Protein AF-A0A3P7IH17-F1 (afdb_monomer_lite)

Sequence (119 aa):
IHPSRPFASFEHGKTVAKALRGLRIDAKDGTLTGNIEFDRFGHRKNYDVAVIDLVSNTKATFNSKEVLAWRQGAGFFNDRTVAQHTRKTVENRNKNVVRVVTVWLQYVKTFVENLAEVQ

Secondary structure (DSSP, 8-state):
--TTS--PPPTTHHHHHHHHHT-EE-GGGT-SSS-EEE-TTS-EE--EEEEEEEEEETTEEEEEEEEEEEETTTEEEE----EE-----------------------SSHHHHTTSS--

pLDDT: mean 73.95, st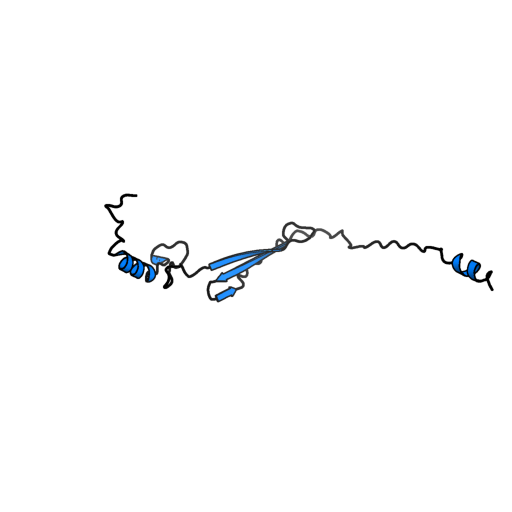d 15.46, range [42.19, 93.81]

Structure (mmCIF, N/CA/C/O backbone):
data_AF-A0A3P7IH17-F1
#
_entry.id   AF-A0A3P7IH17-F1
#
loop_
_atom_site.group_PDB
_atom_site.id
_atom_site.type_symbol
_atom_site.label_atom_id
_atom_site.label_alt_id
_atom_site.label_comp_id
_atom_site.label_asym_id
_atom_site.label_entity_id
_atom_site.label_seq_id
_atom_site.pdbx_PDB_ins_code
_atom_site.Cartn_x
_atom_site.Cartn_y
_atom_site.Cartn_z
_atom_site.occupancy
_atom_site.B_iso_or_equiv
_atom_site.auth_seq_id
_atom_site.auth_comp_id
_atom_site.auth_asym_id
_atom_site.auth_atom_id
_atom_site.pdbx_PDB_model_num
ATOM 1 N N . ILE A 1 1 ? -9.485 19.314 -33.495 1.00 55.34 1 ILE A N 1
ATOM 2 C CA . ILE A 1 1 ? -8.742 18.091 -33.894 1.00 55.34 1 ILE A CA 1
ATOM 3 C C . ILE A 1 1 ? -8.160 18.376 -35.274 1.00 55.34 1 ILE A C 1
ATOM 5 O O . ILE A 1 1 ? -8.946 18.685 -36.155 1.00 55.34 1 ILE A O 1
ATOM 9 N N . HIS A 1 2 ? -6.831 18.405 -35.439 1.00 60.81 2 HIS A N 1
ATOM 10 C CA . HIS A 1 2 ? -6.175 18.746 -36.714 1.00 60.81 2 HIS A CA 1
ATOM 11 C C . HIS A 1 2 ? -5.891 17.455 -37.508 1.00 60.81 2 HIS A C 1
ATOM 13 O O . HIS A 1 2 ? -4.987 16.715 -37.120 1.00 60.81 2 HIS A O 1
ATOM 19 N N . PRO A 1 3 ? -6.621 17.150 -38.598 1.00 72.88 3 PRO A N 1
ATOM 20 C CA . PRO A 1 3 ? -6.459 15.888 -39.333 1.00 72.88 3 PRO A CA 1
ATOM 21 C C . PRO A 1 3 ? -5.102 15.774 -40.041 1.00 72.88 3 PRO A C 1
ATOM 23 O O . PRO A 1 3 ? -4.617 14.678 -40.292 1.00 72.88 3 PRO A O 1
ATOM 26 N N . SER A 1 4 ? -4.477 16.916 -40.340 1.00 80.38 4 SER A N 1
ATOM 27 C CA . SER A 1 4 ? -3.199 17.032 -41.050 1.00 80.38 4 SER A CA 1
ATOM 28 C C . SER A 1 4 ? -1.960 16.846 -40.170 1.00 80.38 4 SER A C 1
ATOM 30 O O . SER A 1 4 ? -0.842 16.860 -40.680 1.00 80.38 4 SER A O 1
ATOM 32 N N . ARG A 1 5 ? -2.128 16.681 -38.852 1.00 68.06 5 ARG A N 1
ATOM 33 C CA . ARG A 1 5 ? -1.022 16.467 -37.913 1.00 68.06 5 ARG A CA 1
ATOM 34 C C . ARG A 1 5 ? -1.382 15.333 -36.950 1.00 68.06 5 ARG A C 1
ATOM 36 O O . ARG A 1 5 ? -1.806 15.613 -35.828 1.00 68.06 5 ARG A O 1
ATOM 43 N N . PRO A 1 6 ? -1.272 14.063 -37.383 1.00 76.38 6 PRO A N 1
ATOM 44 C CA . PRO A 1 6 ? -1.555 12.933 -36.510 1.00 76.38 6 PRO A CA 1
ATOM 45 C C . PRO A 1 6 ? -0.645 13.001 -35.281 1.00 76.38 6 PRO A C 1
ATOM 47 O O . PRO A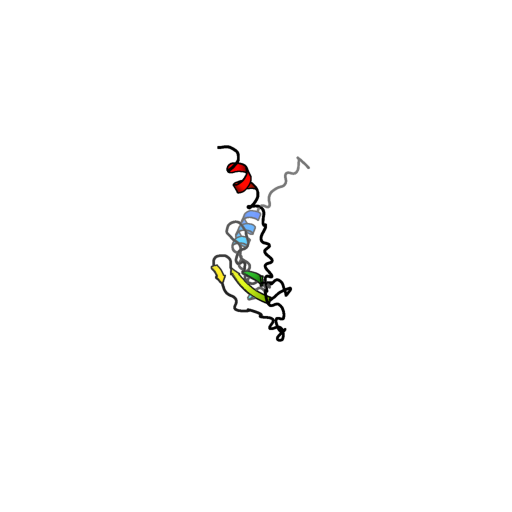 1 6 ? 0.555 13.256 -35.397 1.00 76.38 6 PRO A O 1
ATOM 50 N N . PHE A 1 7 ? -1.218 12.804 -34.092 1.00 80.56 7 PHE A N 1
ATOM 51 C CA . PHE A 1 7 ? -0.424 12.678 -32.876 1.00 80.56 7 PHE A CA 1
ATOM 52 C C . PHE A 1 7 ? 0.464 11.441 -33.014 1.00 80.56 7 PHE A C 1
ATOM 54 O O . PHE A 1 7 ? -0.023 10.311 -33.013 1.00 80.56 7 PHE A O 1
ATOM 61 N N . ALA A 1 8 ? 1.767 11.657 -33.164 1.00 81.69 8 ALA A N 1
ATOM 62 C CA . ALA A 1 8 ? 2.732 10.576 -33.130 1.00 81.69 8 ALA A CA 1
ATOM 63 C C . ALA A 1 8 ? 2.923 10.134 -31.675 1.00 81.69 8 ALA A C 1
ATOM 65 O O . ALA A 1 8 ? 3.084 10.959 -30.773 1.00 81.69 8 ALA A O 1
ATOM 66 N N . SER A 1 9 ? 2.896 8.822 -31.445 1.00 83.50 9 SER A N 1
ATOM 67 C CA . SER A 1 9 ? 3.311 8.269 -30.156 1.00 83.50 9 SER A CA 1
ATOM 68 C C . SER A 1 9 ? 4.788 8.566 -29.924 1.00 83.50 9 SER A C 1
ATOM 70 O O . SER A 1 9 ? 5.576 8.604 -30.867 1.00 83.50 9 SER A O 1
ATOM 72 N N . PHE A 1 10 ? 5.175 8.744 -28.665 1.00 89.12 10 PHE A N 1
ATOM 73 C CA . PHE A 1 10 ? 6.573 8.973 -28.327 1.00 89.12 10 PHE A CA 1
ATOM 74 C C . PHE A 1 10 ? 7.436 7.762 -28.714 1.00 89.12 10 PHE A C 1
ATOM 76 O O . PHE A 1 10 ? 7.230 6.661 -28.198 1.00 89.12 10 PHE A O 1
ATOM 83 N N . GLU A 1 11 ? 8.419 7.979 -29.592 1.00 90.50 11 GLU A N 1
ATOM 84 C CA . GLU A 1 11 ? 9.255 6.929 -30.196 1.00 90.50 11 GLU A CA 1
ATOM 85 C C . GLU A 1 11 ? 9.932 6.034 -29.149 1.00 90.50 11 GLU A C 1
ATOM 87 O O . GLU A 1 11 ? 9.897 4.807 -29.239 1.00 90.50 11 GLU A O 1
ATOM 92 N N . HIS A 1 12 ? 10.470 6.643 -28.090 1.00 93.75 12 HIS A N 1
ATOM 93 C CA . HIS A 1 12 ? 11.196 5.942 -27.029 1.00 93.75 12 HIS A CA 1
ATOM 94 C C . HIS A 1 12 ? 10.310 5.572 -25.835 1.00 93.75 12 HIS A C 1
ATOM 96 O O . HIS A 1 12 ? 10.802 5.049 -24.832 1.00 93.75 12 HIS A O 1
ATOM 102 N N . GLY A 1 13 ? 8.994 5.792 -25.929 1.00 91.62 13 GLY A N 1
ATOM 103 C CA . GLY A 1 13 ? 8.066 5.569 -24.821 1.00 91.62 13 GLY A CA 1
ATOM 104 C C . GLY A 1 13 ? 8.086 4.130 -24.313 1.00 91.62 13 GLY A C 1
ATOM 105 O O . GLY A 1 13 ? 8.058 3.900 -23.107 1.00 91.62 13 GLY A O 1
ATOM 106 N N . LYS A 1 14 ? 8.233 3.151 -25.216 1.00 91.00 14 LYS A N 1
ATOM 107 C CA . LYS A 1 14 ? 8.343 1.732 -24.838 1.00 91.00 14 LYS A CA 1
ATOM 108 C C . LYS A 1 14 ? 9.620 1.442 -24.046 1.00 91.00 14 LYS A C 1
ATOM 110 O O . LYS A 1 14 ? 9.567 0.710 -23.059 1.00 91.00 14 LYS A O 1
ATOM 115 N N . THR A 1 15 ? 10.745 2.022 -24.457 1.00 93.81 15 THR A N 1
ATOM 116 C CA . THR A 1 15 ? 12.048 1.850 -23.801 1.00 93.81 15 THR A CA 1
ATOM 117 C C . THR A 1 15 ? 12.048 2.480 -22.415 1.00 93.81 15 THR A C 1
ATOM 119 O O . THR A 1 15 ? 12.416 1.825 -21.443 1.00 93.81 15 THR A O 1
ATOM 122 N N . VAL A 1 16 ? 11.543 3.710 -22.304 1.00 93.38 16 VAL A N 1
ATOM 123 C CA . VAL A 1 16 ? 11.415 4.425 -21.027 1.00 93.38 16 VAL A CA 1
ATOM 124 C C . VAL A 1 16 ? 10.465 3.686 -20.086 1.00 93.38 16 VAL A C 1
ATOM 126 O O . VAL A 1 16 ? 10.823 3.418 -18.944 1.00 93.38 16 VAL A O 1
ATOM 129 N N . ALA A 1 17 ? 9.292 3.261 -20.566 1.00 91.75 17 ALA A N 1
ATOM 130 C CA . ALA A 1 17 ? 8.352 2.490 -19.755 1.00 91.75 17 ALA A CA 1
ATOM 131 C C . ALA A 1 17 ? 8.958 1.166 -19.265 1.00 91.75 17 ALA A C 1
ATOM 133 O O . ALA A 1 17 ? 8.712 0.751 -18.135 1.00 91.75 17 ALA A O 1
ATOM 134 N N . LYS A 1 18 ? 9.772 0.497 -20.091 1.00 91.88 18 LYS A N 1
ATOM 135 C CA . LYS A 1 18 ? 10.494 -0.715 -19.685 1.00 91.88 18 LYS A CA 1
ATOM 136 C C . LYS A 1 18 ? 11.521 -0.421 -18.589 1.00 91.88 18 LYS A C 1
ATOM 138 O O . LYS A 1 18 ? 11.585 -1.183 -17.631 1.00 91.88 18 LYS A O 1
ATOM 143 N N . ALA A 1 19 ? 12.276 0.670 -18.708 1.00 91.62 19 ALA A N 1
ATOM 144 C CA . ALA A 1 19 ? 13.236 1.085 -17.689 1.00 91.62 19 ALA A CA 1
ATOM 145 C C . ALA A 1 19 ? 12.541 1.420 -16.359 1.00 91.62 19 ALA A C 1
ATOM 147 O O . ALA A 1 19 ? 12.949 0.920 -15.316 1.00 91.62 19 ALA A O 1
ATOM 148 N N . LEU A 1 20 ? 11.434 2.170 -16.405 1.00 91.00 20 LEU A N 1
ATOM 149 C CA . LEU A 1 20 ? 10.647 2.522 -15.218 1.00 91.00 20 LEU A CA 1
ATOM 150 C C . LEU A 1 20 ? 10.081 1.292 -14.497 1.00 91.00 20 LEU A C 1
ATOM 152 O O . LEU A 1 20 ? 10.066 1.258 -13.272 1.00 91.00 20 LEU A O 1
ATOM 156 N N . ARG A 1 21 ? 9.666 0.251 -15.230 1.00 91.38 21 ARG A N 1
ATOM 157 C CA . ARG A 1 21 ? 9.208 -1.011 -14.618 1.00 91.38 21 ARG A CA 1
ATOM 158 C C . ARG A 1 21 ? 10.320 -1.792 -13.914 1.00 91.38 21 ARG A C 1
ATOM 160 O O . ARG A 1 21 ? 10.020 -2.583 -13.031 1.00 91.38 21 ARG A O 1
ATOM 167 N N . GLY A 1 22 ? 11.575 -1.609 -14.324 1.00 89.25 22 GLY A N 1
ATOM 168 C CA . GLY A 1 22 ? 12.739 -2.234 -13.688 1.00 89.25 22 GLY A CA 1
ATOM 169 C C . GLY A 1 22 ? 13.329 -1.416 -12.539 1.00 89.25 22 GLY A C 1
ATOM 170 O O . GLY A 1 22 ? 14.285 -1.861 -11.910 1.00 89.25 22 GLY A O 1
ATOM 171 N N . LEU A 1 23 ? 12.792 -0.222 -12.285 1.00 91.00 23 LEU A N 1
ATOM 172 C CA . LEU A 1 23 ? 13.292 0.677 -11.260 1.00 91.00 23 LEU A CA 1
ATOM 173 C C . LEU A 1 23 ? 12.892 0.183 -9.866 1.00 91.00 23 LEU A C 1
ATOM 175 O O . LEU A 1 23 ? 11.730 -0.145 -9.614 1.00 91.00 23 LEU A O 1
ATOM 179 N N . ARG A 1 24 ? 13.866 0.194 -8.958 1.00 91.56 24 ARG A N 1
ATOM 180 C CA . ARG A 1 24 ? 13.677 0.000 -7.524 1.00 91.56 24 ARG A CA 1
ATOM 181 C C . ARG A 1 24 ? 14.339 1.167 -6.817 1.00 91.56 24 ARG A C 1
ATOM 183 O O . ARG A 1 24 ? 15.545 1.338 -6.947 1.00 91.56 24 ARG A O 1
ATOM 190 N N . ILE A 1 25 ? 13.533 1.951 -6.117 1.00 92.25 25 ILE A N 1
ATOM 191 C CA . ILE A 1 25 ? 13.989 3.102 -5.339 1.00 92.25 25 ILE A CA 1
ATOM 192 C C . ILE A 1 25 ? 13.818 2.757 -3.863 1.00 92.25 25 ILE A C 1
ATOM 194 O O . ILE A 1 25 ? 12.757 2.248 -3.491 1.00 92.25 25 ILE A O 1
ATOM 198 N N . ASP A 1 26 ? 14.823 3.010 -3.031 1.00 90.44 26 ASP A N 1
ATOM 199 C CA . ASP A 1 26 ? 14.773 2.718 -1.596 1.00 90.44 26 ASP A CA 1
ATOM 200 C C . ASP A 1 26 ? 15.183 3.908 -0.709 1.00 90.44 26 ASP A C 1
ATOM 202 O O . ASP A 1 26 ? 15.334 5.047 -1.157 1.00 90.44 26 ASP A O 1
ATOM 206 N N . ALA A 1 27 ? 15.315 3.660 0.597 1.00 90.12 27 ALA A N 1
ATOM 207 C CA . ALA A 1 27 ? 15.647 4.695 1.572 1.00 90.12 27 ALA A CA 1
ATOM 208 C C . ALA A 1 27 ? 16.983 5.406 1.280 1.00 90.12 27 ALA A C 1
ATOM 210 O O . ALA A 1 27 ? 17.122 6.579 1.622 1.00 90.12 27 ALA A O 1
ATOM 211 N N . LYS A 1 28 ? 17.947 4.741 0.630 1.00 92.69 28 LYS A N 1
ATOM 212 C CA . LYS A 1 28 ? 19.230 5.343 0.229 1.00 92.69 28 LYS A CA 1
ATOM 213 C C . LYS A 1 28 ? 19.046 6.400 -0.855 1.00 92.69 28 LYS A C 1
ATOM 215 O O . LYS A 1 28 ? 19.823 7.347 -0.912 1.00 92.69 28 LYS A O 1
ATOM 220 N N . ASP A 1 29 ? 17.996 6.264 -1.655 1.00 91.19 29 ASP A N 1
ATOM 221 C CA . ASP A 1 29 ? 17.610 7.218 -2.691 1.00 91.19 29 ASP A CA 1
ATOM 222 C C . ASP A 1 29 ? 16.664 8.316 -2.155 1.00 91.19 29 ASP A C 1
ATOM 224 O O . ASP A 1 29 ? 16.218 9.181 -2.909 1.00 91.19 29 ASP A O 1
ATOM 228 N N . GLY A 1 30 ? 16.331 8.296 -0.855 1.00 90.19 30 GLY A N 1
ATOM 229 C CA . GLY A 1 30 ? 15.510 9.320 -0.198 1.00 90.19 30 GLY A CA 1
ATOM 230 C C . GLY A 1 30 ? 14.002 9.052 -0.201 1.00 90.19 30 GLY A C 1
ATOM 231 O O . GLY A 1 30 ? 13.208 9.977 -0.023 1.00 90.19 30 GLY A O 1
ATOM 232 N N . THR A 1 31 ? 13.563 7.806 -0.396 1.00 87.75 31 THR A N 1
ATOM 233 C CA . THR A 1 31 ? 12.127 7.484 -0.368 1.00 87.75 31 THR A CA 1
ATOM 234 C C . THR A 1 31 ? 11.523 7.642 1.027 1.00 87.75 31 THR A C 1
ATOM 236 O O . THR A 1 31 ? 12.016 7.060 1.990 1.00 87.75 31 THR A O 1
ATOM 239 N N . LEU A 1 32 ? 10.376 8.321 1.119 1.00 84.56 32 LEU A N 1
ATOM 240 C CA . LEU A 1 32 ? 9.629 8.488 2.376 1.00 84.56 32 LEU A CA 1
ATOM 241 C C . LEU A 1 32 ? 8.675 7.325 2.699 1.00 84.56 32 LEU A C 1
ATOM 243 O O . LEU A 1 32 ? 8.183 7.224 3.816 1.00 84.56 32 LEU A O 1
ATOM 247 N N . THR A 1 33 ? 8.368 6.470 1.718 1.00 81.69 33 THR A N 1
ATOM 248 C CA . THR A 1 33 ? 7.298 5.449 1.805 1.00 81.69 33 THR A CA 1
ATOM 249 C C . THR A 1 33 ? 7.828 4.019 1.699 1.00 81.69 33 THR A C 1
ATOM 251 O O . THR A 1 33 ? 7.112 3.120 1.266 1.00 81.69 33 THR A O 1
ATOM 254 N N . GLY A 1 34 ? 9.098 3.812 2.057 1.00 83.75 34 GLY A N 1
ATOM 255 C CA . GLY A 1 34 ? 9.800 2.557 1.800 1.00 83.75 34 GLY A CA 1
ATOM 256 C C . GLY A 1 34 ? 10.064 2.349 0.308 1.00 83.75 34 GLY A C 1
ATOM 257 O O . GLY A 1 34 ? 10.127 3.307 -0.463 1.00 83.75 34 GLY A O 1
ATOM 258 N N . ASN A 1 35 ? 10.216 1.092 -0.105 1.00 89.31 35 ASN A N 1
ATOM 259 C CA . ASN A 1 35 ? 10.642 0.770 -1.464 1.00 89.31 35 ASN A CA 1
ATOM 260 C C . ASN A 1 35 ? 9.567 1.112 -2.508 1.00 89.31 35 ASN A C 1
ATOM 262 O O . ASN A 1 35 ? 8.413 0.686 -2.404 1.00 89.31 35 ASN A O 1
ATOM 266 N N . ILE A 1 36 ? 9.964 1.818 -3.566 1.00 89.69 36 ILE A N 1
ATOM 267 C CA . ILE A 1 36 ? 9.127 2.099 -4.735 1.00 89.69 36 ILE A CA 1
ATOM 268 C C . ILE A 1 36 ? 9.531 1.148 -5.856 1.00 89.69 36 ILE A C 1
ATOM 270 O O . ILE A 1 36 ? 10.630 1.248 -6.398 1.00 89.69 36 ILE A O 1
ATOM 274 N N . GLU A 1 37 ? 8.628 0.237 -6.205 1.00 92.19 37 GLU A N 1
ATOM 275 C CA . GLU A 1 37 ? 8.823 -0.777 -7.243 1.00 92.19 37 GLU A CA 1
ATOM 276 C C . GLU A 1 37 ? 7.526 -0.964 -8.038 1.00 92.19 37 GLU A C 1
ATOM 278 O O . GLU A 1 37 ? 6.427 -0.766 -7.507 1.00 92.19 37 GLU A O 1
ATOM 283 N N . PHE A 1 38 ? 7.645 -1.383 -9.299 1.00 92.50 38 PHE A N 1
ATOM 284 C CA . PHE A 1 38 ? 6.510 -1.594 -10.196 1.00 92.50 38 PHE A CA 1
ATOM 285 C C . PHE A 1 38 ? 6.425 -3.042 -10.690 1.00 92.50 38 PHE A C 1
ATOM 287 O O . PHE A 1 38 ? 7.406 -3.780 -10.761 1.00 92.50 38 PHE A O 1
ATOM 294 N N . ASP A 1 39 ? 5.216 -3.475 -11.034 1.00 89.56 39 ASP A N 1
ATOM 295 C CA . ASP A 1 39 ? 4.957 -4.754 -11.671 1.00 89.56 39 ASP A CA 1
ATOM 296 C C . ASP A 1 39 ? 5.186 -4.711 -13.188 1.00 89.56 39 ASP A C 1
ATOM 298 O O . ASP A 1 39 ? 5.440 -3.670 -13.800 1.00 89.56 39 ASP A O 1
ATOM 302 N N . ARG A 1 40 ? 5.068 -5.880 -13.826 1.00 89.06 40 ARG A N 1
ATOM 303 C CA . ARG A 1 40 ? 5.212 -6.011 -15.283 1.00 89.06 40 ARG A CA 1
ATOM 304 C C . ARG A 1 40 ? 4.163 -5.213 -16.073 1.00 89.06 40 ARG A C 1
ATOM 306 O O . ARG A 1 40 ? 4.360 -4.964 -17.259 1.00 89.06 40 ARG A O 1
ATOM 313 N N . PHE A 1 41 ? 3.064 -4.830 -15.430 1.00 89.62 41 PHE A N 1
ATOM 314 C CA . PHE A 1 41 ? 1.976 -4.038 -15.990 1.00 89.62 41 PHE A CA 1
ATOM 315 C C . PHE A 1 41 ? 2.128 -2.535 -15.691 1.00 89.62 41 PHE A C 1
ATOM 317 O O . PHE A 1 41 ? 1.491 -1.724 -16.354 1.00 89.62 41 PHE A O 1
ATOM 324 N N . GLY A 1 42 ? 3.048 -2.145 -14.802 1.00 88.38 42 GLY A N 1
ATOM 325 C CA . GLY A 1 42 ? 3.284 -0.765 -14.376 1.00 88.38 42 GLY A CA 1
ATOM 326 C C . GLY A 1 42 ? 2.538 -0.353 -13.103 1.00 88.38 42 GLY A C 1
ATOM 327 O O . GLY A 1 42 ? 2.538 0.829 -12.774 1.00 88.38 42 GLY A O 1
ATOM 328 N N . HIS A 1 43 ? 1.920 -1.282 -12.373 1.00 90.06 43 HIS A N 1
ATOM 329 C CA . HIS A 1 43 ? 1.323 -0.985 -11.071 1.00 90.06 43 HIS A CA 1
ATOM 330 C C . HIS A 1 43 ? 2.380 -1.013 -9.980 1.00 90.06 43 HIS A C 1
ATOM 332 O O . HIS A 1 43 ? 3.257 -1.875 -9.980 1.00 90.06 43 HIS A O 1
ATOM 338 N N . ARG A 1 44 ? 2.282 -0.098 -9.018 1.00 88.69 44 ARG A N 1
ATOM 339 C CA . ARG A 1 44 ? 3.165 -0.118 -7.854 1.00 88.69 44 ARG A CA 1
ATOM 340 C C . ARG A 1 44 ? 2.935 -1.394 -7.030 1.00 88.69 44 ARG A C 1
ATOM 342 O O . ARG A 1 44 ? 1.819 -1.905 -6.958 1.00 88.69 44 ARG A O 1
ATOM 349 N N . LYS A 1 45 ? 4.001 -1.912 -6.425 1.00 87.62 45 LYS A N 1
ATOM 350 C CA . LYS A 1 45 ? 3.969 -3.012 -5.450 1.00 87.62 45 LYS A CA 1
ATOM 351 C C . LYS A 1 45 ? 4.450 -2.540 -4.076 1.00 87.62 45 LYS A C 1
ATOM 353 O O . LYS A 1 45 ? 4.897 -1.403 -3.938 1.00 87.62 45 LYS A O 1
ATOM 358 N N . ASN A 1 46 ? 4.406 -3.446 -3.099 1.00 83.94 46 ASN A N 1
ATOM 359 C CA . ASN A 1 46 ? 4.907 -3.270 -1.731 1.00 83.94 46 ASN A CA 1
ATOM 360 C C . ASN A 1 46 ? 4.034 -2.318 -0.902 1.00 83.94 46 ASN A C 1
ATOM 362 O O . ASN A 1 46 ? 4.515 -1.355 -0.311 1.00 83.94 46 ASN A O 1
ATOM 366 N N . TYR A 1 47 ? 2.725 -2.583 -0.889 1.00 83.50 47 TYR A N 1
ATOM 367 C CA . TYR A 1 47 ? 1.791 -1.869 -0.021 1.00 83.50 47 TYR A CA 1
ATOM 368 C C . TYR A 1 47 ? 1.799 -2.447 1.394 1.00 83.50 47 TYR A C 1
ATOM 370 O O . TYR A 1 47 ? 1.513 -3.634 1.575 1.00 83.50 47 TYR A O 1
ATOM 378 N N . ASP A 1 48 ? 2.034 -1.568 2.364 1.00 83.88 48 ASP A N 1
ATOM 379 C CA . ASP A 1 48 ? 1.872 -1.815 3.793 1.00 83.88 48 ASP A CA 1
ATOM 380 C C . ASP A 1 48 ? 0.757 -0.898 4.317 1.00 83.88 48 ASP A C 1
ATOM 382 O O . ASP A 1 48 ? 0.745 0.306 4.049 1.00 83.88 48 ASP A O 1
ATOM 386 N N . VAL A 1 49 ? -0.210 -1.471 5.032 1.00 84.12 49 VAL A N 1
ATOM 387 C CA . VAL A 1 49 ? -1.399 -0.775 5.535 1.00 84.12 49 VAL A CA 1
ATOM 388 C C . VAL A 1 49 ? -1.552 -1.046 7.027 1.00 84.12 49 VAL A C 1
ATOM 390 O O . VAL A 1 49 ? -1.470 -2.192 7.460 1.00 84.12 49 VAL A O 1
ATOM 393 N N . ALA A 1 50 ? -1.827 0.001 7.804 1.00 84.62 50 ALA A N 1
ATOM 394 C CA . ALA A 1 50 ? -2.278 -0.132 9.184 1.00 84.62 50 ALA A CA 1
ATOM 395 C C . ALA A 1 50 ? -3.811 -0.151 9.217 1.00 84.62 50 ALA A C 1
ATOM 397 O O . ALA A 1 50 ? -4.465 0.780 8.745 1.00 84.62 50 ALA A O 1
ATOM 398 N N . VAL A 1 51 ? -4.381 -1.209 9.779 1.00 81.62 51 VAL A N 1
ATOM 399 C CA . VAL A 1 51 ? -5.812 -1.363 10.026 1.00 81.62 51 VAL A CA 1
ATOM 400 C C . VAL A 1 51 ? -6.065 -1.091 11.496 1.00 81.6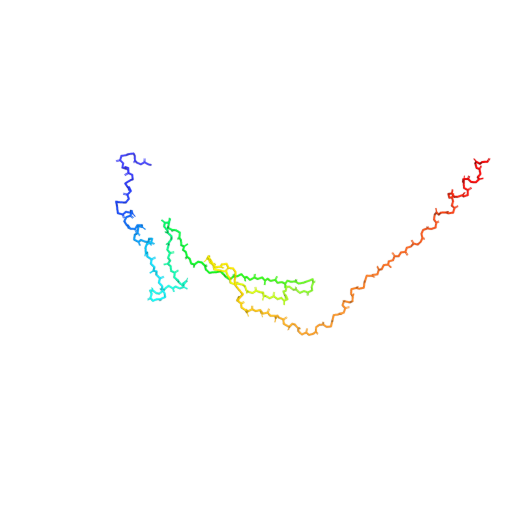2 51 VAL A C 1
ATOM 402 O O . VAL A 1 51 ? -5.441 -1.689 12.366 1.00 81.62 51 VAL A O 1
ATOM 405 N N . ILE A 1 52 ? -6.962 -0.152 11.767 1.00 81.19 52 ILE A N 1
ATOM 406 C CA . ILE A 1 52 ? -7.314 0.258 13.120 1.00 81.19 52 ILE A CA 1
ATOM 407 C C . ILE A 1 52 ? -8.769 -0.126 13.337 1.00 81.19 52 ILE A C 1
ATOM 409 O O . ILE A 1 52 ? -9.646 0.448 12.693 1.00 81.19 52 ILE A O 1
ATOM 413 N N . ASP A 1 53 ? -9.008 -1.066 14.245 1.00 76.81 53 ASP A N 1
ATOM 414 C CA . ASP A 1 53 ? -10.350 -1.404 14.703 1.00 76.81 53 ASP A CA 1
ATOM 415 C C . ASP A 1 53 ? -10.647 -0.710 16.037 1.00 76.81 53 ASP A C 1
ATOM 417 O O . ASP A 1 53 ? -9.812 -0.646 16.946 1.00 76.81 53 ASP A O 1
ATOM 421 N N . LEU A 1 54 ? -11.843 -0.140 16.122 1.00 75.88 54 LEU A N 1
ATOM 422 C CA . LEU A 1 54 ? -12.319 0.671 17.230 1.00 75.88 54 LEU A CA 1
ATOM 423 C C . LEU A 1 54 ? -13.548 -0.001 17.838 1.00 75.88 54 LEU A C 1
ATOM 425 O O . LEU A 1 54 ? -14.679 0.202 17.394 1.00 75.88 54 LEU A O 1
ATOM 429 N N . VAL A 1 55 ? -13.336 -0.769 18.905 1.00 69.75 55 VAL A N 1
ATOM 430 C CA . VAL A 1 55 ? -14.424 -1.488 19.572 1.00 69.75 55 VAL A CA 1
ATOM 431 C C . VAL A 1 55 ? -15.099 -0.559 20.580 1.00 69.75 55 VAL A C 1
ATOM 433 O O . VAL A 1 55 ? -14.496 -0.126 21.567 1.00 69.75 55 VAL A O 1
ATOM 436 N N . SER A 1 56 ? -16.371 -0.245 20.343 1.00 64.00 56 SER A N 1
ATOM 437 C CA . SER A 1 56 ? -17.219 0.546 21.246 1.00 64.00 56 SER A CA 1
ATOM 438 C C . SER A 1 56 ? -18.195 -0.353 22.018 1.00 64.00 56 SER A C 1
ATOM 440 O O . SER A 1 56 ? -18.453 -1.491 21.632 1.00 64.00 56 SER A O 1
ATOM 442 N N . ASN A 1 57 ? -18.727 0.125 23.149 1.00 62.91 57 ASN A N 1
ATOM 443 C CA . ASN A 1 57 ? -19.869 -0.521 23.811 1.00 62.91 57 ASN A CA 1
ATOM 444 C C . ASN A 1 57 ? -20.959 0.511 24.127 1.00 62.91 57 ASN A C 1
ATOM 446 O O . ASN A 1 57 ? -20.729 1.715 24.052 1.00 62.91 57 ASN A O 1
ATOM 450 N N . THR A 1 58 ? -22.134 0.040 24.546 1.00 61.84 58 THR A N 1
ATOM 451 C CA . THR A 1 58 ? -23.329 0.852 24.850 1.00 61.84 58 THR A CA 1
ATOM 452 C C . THR A 1 58 ? -23.141 1.981 25.877 1.00 61.84 58 THR A C 1
ATOM 454 O O . THR A 1 58 ? -24.040 2.799 26.042 1.00 61.84 58 THR A O 1
ATOM 457 N N . LYS A 1 59 ? -22.005 2.051 26.577 1.00 59.69 59 LYS A N 1
ATOM 458 C CA . LYS A 1 59 ? -21.682 3.026 27.628 1.00 59.69 59 LYS A CA 1
ATOM 459 C C . LYS A 1 59 ? -20.420 3.859 27.356 1.00 59.69 59 LYS A C 1
ATOM 461 O O . LYS A 1 59 ? -20.109 4.728 28.172 1.00 59.69 59 LYS A O 1
ATOM 466 N N . ALA A 1 60 ? -19.678 3.609 26.275 1.00 54.81 60 ALA A N 1
ATOM 467 C CA . ALA A 1 60 ? -18.451 4.346 25.967 1.00 54.81 60 ALA A CA 1
ATOM 468 C C . ALA A 1 60 ? -18.188 4.436 24.461 1.00 54.81 60 ALA A C 1
ATOM 470 O O . ALA A 1 60 ? -18.306 3.446 23.740 1.00 54.81 60 ALA A O 1
ATOM 471 N N . THR A 1 61 ? -17.761 5.621 24.019 1.00 57.53 61 THR A N 1
ATOM 472 C CA . THR A 1 61 ? -17.505 5.932 22.610 1.00 57.53 61 THR A CA 1
ATOM 473 C C . THR A 1 61 ? -16.408 5.043 22.008 1.00 57.53 61 THR A C 1
ATOM 475 O O . THR A 1 61 ? -16.557 4.684 20.852 1.00 57.53 61 THR A O 1
ATOM 478 N N . PHE A 1 62 ? -15.392 4.601 22.781 1.00 54.66 62 PHE A N 1
ATOM 479 C CA . PHE A 1 62 ? -14.379 3.590 22.396 1.00 54.66 62 PHE A CA 1
ATOM 480 C C . PHE A 1 62 ? -13.778 2.896 23.643 1.00 54.66 62 PHE A C 1
ATOM 482 O O . PHE A 1 62 ? -13.421 3.588 24.596 1.00 54.66 62 PHE A O 1
ATOM 489 N N . ASN A 1 63 ? -13.655 1.559 23.659 1.00 58.34 63 ASN A N 1
ATOM 490 C CA . ASN A 1 63 ? -13.123 0.770 24.793 1.00 58.34 63 ASN A CA 1
ATOM 491 C C . ASN A 1 63 ? -11.787 0.070 24.494 1.00 58.34 63 ASN A C 1
ATOM 493 O O . ASN A 1 63 ? -10.975 -0.108 25.402 1.00 58.34 63 ASN A O 1
ATOM 497 N N . SER A 1 64 ? -11.530 -0.298 23.240 1.00 63.19 64 SER A N 1
ATOM 498 C CA . SER A 1 64 ? -10.237 -0.830 22.805 1.00 63.19 64 SER A CA 1
ATOM 499 C C . SER A 1 64 ? -9.918 -0.388 21.382 1.00 63.19 64 SER A C 1
ATOM 501 O O . SER A 1 64 ? -10.811 -0.238 20.546 1.00 63.19 64 SER A O 1
ATOM 503 N N . LYS A 1 65 ? -8.626 -0.162 21.134 1.00 72.00 65 LYS A N 1
ATOM 504 C CA . LYS A 1 65 ? -8.063 0.041 19.802 1.00 72.00 65 LYS A CA 1
ATOM 505 C C . LYS A 1 65 ? -7.206 -1.172 19.469 1.00 72.00 65 LYS A C 1
ATOM 507 O O . LYS A 1 65 ? -6.199 -1.398 20.143 1.00 72.00 65 LYS A O 1
ATOM 512 N N . GLU A 1 66 ? -7.593 -1.918 18.446 1.00 70.69 66 GLU A N 1
ATOM 513 C CA . GLU A 1 66 ? -6.755 -2.968 17.873 1.00 70.69 66 GLU A CA 1
ATOM 514 C C . GLU A 1 66 ? -6.071 -2.421 16.626 1.00 70.69 66 GLU A C 1
ATOM 516 O O . GLU A 1 66 ? -6.707 -1.807 15.769 1.00 70.69 66 GLU A O 1
ATOM 521 N N . VAL A 1 67 ? -4.753 -2.586 16.552 1.00 76.44 67 VAL A N 1
ATOM 522 C CA . VAL A 1 67 ? -3.968 -2.213 15.378 1.00 76.44 67 VAL A CA 1
ATOM 523 C C . VAL A 1 67 ? -3.469 -3.499 14.741 1.00 76.44 67 VAL A C 1
ATOM 525 O O . VAL A 1 67 ? -2.795 -4.302 15.373 1.00 76.44 67 VAL A O 1
ATOM 528 N N . LEU A 1 68 ? -3.834 -3.710 13.487 1.00 80.25 68 LEU A N 1
ATOM 529 C CA . LEU A 1 68 ? -3.363 -4.807 12.659 1.00 80.25 68 LEU A CA 1
ATOM 530 C C . LEU A 1 68 ? -2.531 -4.204 11.537 1.00 80.25 68 LEU A C 1
ATOM 532 O O . LEU A 1 68 ? -2.857 -3.137 11.019 1.00 80.25 68 LEU A O 1
ATOM 536 N N . ALA A 1 69 ? -1.479 -4.891 11.125 1.00 84.62 69 ALA A N 1
ATOM 537 C CA . ALA A 1 69 ? -0.763 -4.527 9.918 1.00 84.62 69 ALA A CA 1
ATOM 538 C C . ALA A 1 69 ? -1.137 -5.507 8.805 1.00 84.62 69 ALA A C 1
ATOM 540 O O . ALA A 1 69 ? -1.287 -6.706 9.033 1.00 84.62 69 ALA A O 1
ATOM 541 N N . TRP A 1 70 ? -1.316 -4.999 7.592 1.00 88.19 70 TRP A N 1
ATOM 542 C CA . TRP A 1 70 ? -1.527 -5.799 6.395 1.00 88.19 70 TRP A CA 1
ATOM 543 C C . TRP A 1 70 ? -0.446 -5.477 5.378 1.00 88.19 70 TRP A C 1
ATOM 545 O O . TRP A 1 70 ? -0.186 -4.308 5.093 1.00 88.19 70 TRP A O 1
ATOM 555 N N . ARG A 1 71 ? 0.163 -6.515 4.808 1.00 87.19 71 ARG A N 1
ATOM 556 C CA . ARG A 1 71 ? 1.171 -6.378 3.755 1.00 87.19 71 ARG A CA 1
ATOM 557 C C . ARG A 1 71 ? 0.748 -7.140 2.515 1.00 87.19 71 ARG A C 1
ATOM 559 O O . ARG A 1 71 ? 0.333 -8.302 2.588 1.00 87.19 71 ARG A O 1
ATOM 566 N N . GLN A 1 72 ? 0.917 -6.510 1.357 1.00 83.62 72 GLN A N 1
ATOM 567 C CA . GLN A 1 72 ? 0.655 -7.142 0.070 1.00 83.62 72 GLN A CA 1
ATOM 568 C C . GLN A 1 72 ? 1.456 -8.449 -0.069 1.00 83.62 72 GLN A C 1
ATOM 570 O O . GLN A 1 72 ? 2.678 -8.460 0.049 1.00 83.62 72 GLN A O 1
ATOM 575 N N . GLY A 1 73 ? 0.762 -9.560 -0.328 1.00 85.00 73 GLY A N 1
ATOM 576 C CA . GLY A 1 73 ? 1.365 -10.889 -0.496 1.00 85.00 73 GLY A CA 1
ATOM 577 C C . GLY A 1 73 ? 1.649 -11.658 0.801 1.00 85.00 73 GLY A C 1
ATOM 578 O O . GLY A 1 73 ? 1.853 -12.864 0.730 1.00 85.00 73 GLY A O 1
ATOM 579 N N . ALA A 1 74 ? 1.609 -11.003 1.966 1.00 86.12 74 ALA A N 1
ATOM 580 C CA . ALA A 1 74 ? 1.763 -11.650 3.274 1.00 86.12 74 ALA A CA 1
ATOM 581 C C . ALA A 1 74 ? 0.449 -11.705 4.074 1.00 86.12 74 ALA A C 1
ATOM 583 O O . ALA A 1 74 ? 0.262 -12.607 4.884 1.00 86.12 74 ALA A O 1
ATOM 584 N N . GLY A 1 75 ? -0.482 -10.780 3.822 1.00 86.56 75 GLY A N 1
ATOM 585 C CA . GLY A 1 75 ? -1.757 -10.713 4.532 1.00 86.56 75 GLY A CA 1
ATOM 586 C C . GLY A 1 75 ? -1.659 -9.954 5.856 1.00 86.56 75 GLY A C 1
ATOM 587 O O . GLY A 1 75 ? -0.807 -9.078 6.017 1.00 86.56 75 GLY A O 1
ATOM 588 N N . PHE A 1 76 ? -2.576 -10.261 6.776 1.00 85.44 76 PHE A N 1
ATOM 589 C CA . PHE A 1 76 ? -2.659 -9.625 8.091 1.00 85.44 76 PHE A CA 1
ATOM 590 C C . PHE A 1 76 ? -1.651 -10.221 9.075 1.00 85.44 76 PHE A C 1
ATOM 592 O O . PHE A 1 76 ? -1.491 -11.438 9.152 1.00 85.44 76 PHE A O 1
ATOM 599 N N . PHE A 1 77 ? -1.025 -9.366 9.874 1.00 82.81 77 PHE A N 1
ATOM 600 C CA . PHE A 1 77 ? -0.181 -9.747 10.995 1.00 82.81 77 PHE A CA 1
ATOM 601 C C . PHE A 1 77 ? -0.414 -8.809 12.184 1.00 82.81 77 PHE A C 1
ATOM 603 O O . PHE A 1 77 ? -0.707 -7.622 12.029 1.00 82.81 77 PHE A O 1
ATOM 610 N N . ASN A 1 78 ? -0.313 -9.369 13.390 1.00 69.62 78 ASN A N 1
ATOM 611 C CA . ASN A 1 78 ? -0.589 -8.639 14.623 1.00 69.62 78 ASN A CA 1
ATOM 612 C C . ASN A 1 78 ? 0.544 -7.654 14.918 1.00 69.62 78 ASN A C 1
ATOM 614 O O . ASN A 1 78 ? 1.613 -8.058 15.383 1.00 69.62 78 ASN A O 1
ATOM 618 N N . ASP A 1 79 ? 0.284 -6.369 14.701 1.00 63.97 79 ASP A N 1
ATOM 619 C CA . ASP A 1 79 ? 1.109 -5.292 15.230 1.00 63.97 79 ASP A CA 1
ATOM 620 C C . ASP A 1 79 ? 0.651 -5.046 16.677 1.00 63.97 79 ASP A C 1
ATOM 622 O O . ASP A 1 79 ? -0.453 -4.572 16.920 1.00 63.97 79 ASP A O 1
ATOM 626 N N . ARG A 1 80 ? 1.418 -5.511 17.671 1.00 55.06 80 ARG A N 1
ATOM 627 C CA . ARG A 1 80 ? 0.966 -5.703 19.070 1.00 55.06 80 ARG A CA 1
ATOM 628 C C . ARG A 1 80 ? 0.748 -4.404 19.867 1.00 55.06 80 ARG A C 1
ATOM 630 O O . ARG A 1 80 ? 1.075 -4.346 21.051 1.00 55.06 80 ARG A O 1
ATOM 637 N N . THR A 1 81 ? 0.168 -3.372 19.270 1.00 56.25 81 THR A N 1
ATOM 638 C CA . THR A 1 81 ? -0.174 -2.135 19.973 1.00 56.25 81 THR A CA 1
ATOM 639 C C . THR A 1 81 ? -1.667 -2.113 20.291 1.00 56.25 81 THR A C 1
ATOM 641 O O . THR A 1 81 ? -2.460 -1.469 19.607 1.00 56.25 81 THR A O 1
ATOM 644 N N . VAL A 1 82 ? -2.055 -2.824 21.354 1.00 54.50 82 VAL A N 1
ATOM 645 C CA . VAL A 1 82 ? -3.399 -2.719 21.940 1.00 54.50 82 VAL A CA 1
ATOM 646 C C . VAL A 1 82 ? -3.384 -1.574 22.947 1.00 54.50 82 VAL A C 1
ATOM 648 O O . VAL A 1 82 ? -2.875 -1.713 24.059 1.00 54.50 82 VAL A O 1
ATOM 651 N N . ALA A 1 83 ? -3.935 -0.425 22.565 1.00 52.38 83 ALA A N 1
ATOM 652 C CA . ALA A 1 83 ? -4.174 0.655 23.514 1.00 52.38 83 ALA A CA 1
ATOM 653 C C . ALA A 1 83 ? -5.521 0.402 24.204 1.00 52.38 83 ALA A C 1
ATOM 655 O O . ALA A 1 83 ? -6.586 0.591 23.612 1.00 52.38 83 ALA A O 1
ATOM 656 N N . GLN A 1 84 ? -5.473 -0.051 25.457 1.00 55.34 84 GLN A N 1
ATOM 657 C CA . GLN A 1 84 ? -6.644 -0.091 26.329 1.00 55.34 84 GLN A CA 1
ATOM 658 C C . GLN A 1 84 ? -6.720 1.228 27.091 1.00 55.34 84 GLN A C 1
ATOM 660 O O . GLN A 1 84 ? -5.844 1.550 27.895 1.00 55.34 84 GLN A O 1
ATOM 665 N N . HIS A 1 85 ? -7.774 2.006 26.858 1.00 54.66 85 HIS A N 1
ATOM 666 C CA . HIS A 1 85 ? -8.082 3.117 27.746 1.00 54.66 85 HIS A CA 1
ATOM 667 C C . HIS A 1 85 ? -8.696 2.546 29.026 1.00 54.66 85 HIS A C 1
ATOM 669 O O . HIS A 1 85 ? -9.910 2.376 29.127 1.00 54.66 85 HIS A O 1
ATOM 675 N N . THR A 1 86 ? -7.862 2.247 30.023 1.00 48.06 86 THR A N 1
ATOM 676 C CA . THR A 1 86 ? -8.334 1.913 31.371 1.00 48.06 86 THR A CA 1
ATOM 677 C C . THR A 1 86 ? -8.992 3.155 31.969 1.00 48.06 86 THR A C 1
ATOM 679 O O . THR A 1 86 ? -8.327 4.025 32.534 1.00 48.06 86 THR A O 1
ATOM 682 N N . ARG A 1 87 ? -10.313 3.297 31.821 1.00 49.38 87 ARG A N 1
ATOM 683 C CA . ARG A 1 87 ? -11.051 4.326 32.559 1.00 49.38 87 ARG A CA 1
ATOM 684 C C . ARG A 1 87 ? -11.054 3.934 34.038 1.00 49.38 87 ARG A C 1
ATOM 686 O O . ARG A 1 87 ? -11.265 2.769 34.367 1.00 49.38 87 ARG A O 1
ATOM 693 N N . LYS A 1 88 ? -10.839 4.923 34.917 1.00 53.44 88 LYS A N 1
ATOM 694 C CA . LYS A 1 88 ? -11.052 4.817 36.372 1.00 53.44 88 LYS A CA 1
ATOM 695 C C . LYS A 1 88 ? -12.333 4.029 36.656 1.00 53.44 88 LYS A C 1
ATOM 697 O O . LYS A 1 88 ? -13.314 4.220 35.939 1.00 53.44 88 LYS A O 1
ATOM 702 N N . THR A 1 89 ? -12.313 3.184 37.685 1.00 47.91 89 THR A N 1
ATOM 703 C CA . THR A 1 89 ? -13.448 2.377 38.151 1.00 47.91 89 THR A CA 1
ATOM 704 C C . THR A 1 89 ? -14.715 3.226 38.252 1.00 47.91 89 THR A C 1
ATOM 706 O O . THR A 1 89 ? -14.938 3.944 39.220 1.00 47.91 89 THR A O 1
ATOM 709 N N . VAL A 1 90 ? -15.559 3.162 37.223 1.00 53.84 90 VAL A N 1
ATOM 710 C CA . VAL A 1 90 ? -16.932 3.647 37.308 1.00 53.84 90 VAL A CA 1
ATOM 711 C C . VAL A 1 90 ? -17.713 2.480 37.876 1.00 53.84 90 VAL A C 1
ATOM 713 O O . VAL A 1 90 ? -17.882 1.467 37.196 1.00 53.84 90 VAL A O 1
ATOM 716 N N . GLU A 1 91 ? -18.137 2.590 39.134 1.00 55.81 91 GLU A N 1
ATOM 717 C CA . GLU A 1 91 ? -19.055 1.626 39.732 1.00 55.81 91 GLU A CA 1
ATOM 718 C C . GLU A 1 91 ? -20.227 1.395 38.777 1.00 55.81 91 GLU A C 1
ATOM 720 O O . GLU A 1 91 ? -20.994 2.306 38.448 1.00 55.81 91 GLU A O 1
ATOM 725 N N . ASN A 1 92 ? -20.343 0.164 38.288 1.00 53.56 92 ASN A N 1
ATOM 726 C CA . ASN A 1 92 ? -21.392 -0.224 37.368 1.00 53.56 92 ASN A CA 1
ATOM 727 C C . ASN A 1 92 ? -22.722 -0.288 38.133 1.00 53.56 92 ASN A C 1
ATOM 729 O O . ASN A 1 92 ? -23.128 -1.342 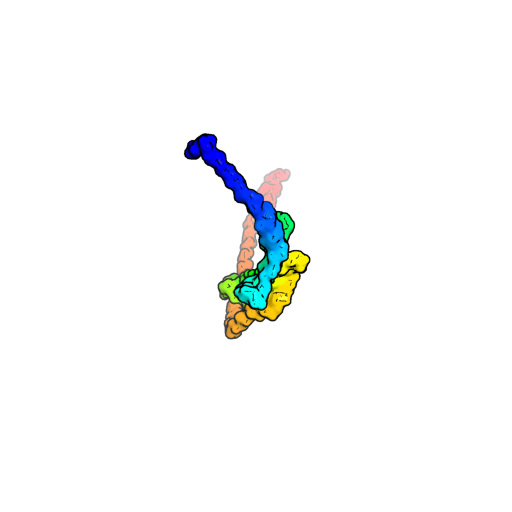38.614 1.00 53.56 92 ASN A O 1
ATOM 733 N N . ARG A 1 93 ? -23.408 0.853 38.253 1.00 56.41 93 ARG A N 1
ATOM 734 C CA . ARG A 1 93 ? -24.741 0.942 38.875 1.00 56.41 93 ARG A CA 1
ATOM 735 C C . ARG A 1 93 ? -25.857 0.336 38.017 1.00 56.41 93 ARG A C 1
ATOM 737 O O . ARG A 1 93 ? -26.971 0.175 38.505 1.00 56.41 93 ARG A O 1
ATOM 744 N N . ASN A 1 94 ? -25.574 -0.063 36.776 1.00 58.84 94 ASN A N 1
ATOM 745 C CA . ASN A 1 94 ? -26.543 -0.775 35.947 1.00 58.84 94 ASN A CA 1
ATOM 746 C C . ASN A 1 94 ? -26.448 -2.274 36.224 1.00 58.84 94 ASN A C 1
ATOM 748 O O . ASN A 1 94 ? -25.753 -3.011 35.524 1.00 58.84 94 ASN A O 1
ATOM 752 N N . LYS A 1 95 ? -27.198 -2.731 37.227 1.00 63.78 95 LYS A N 1
ATOM 753 C CA . LYS A 1 95 ? -27.658 -4.118 37.243 1.00 63.78 95 LYS A CA 1
ATOM 754 C C . LYS A 1 95 ? -28.596 -4.274 36.039 1.00 63.78 95 LYS A C 1
ATOM 756 O O . LYS A 1 95 ? -29.556 -3.514 35.933 1.00 63.78 95 LYS A O 1
ATOM 761 N N . ASN A 1 96 ? -28.323 -5.217 35.136 1.00 59.66 96 ASN A N 1
ATOM 762 C CA . ASN A 1 96 ? -29.227 -5.587 34.037 1.00 59.66 96 ASN A CA 1
ATOM 763 C C . ASN A 1 96 ? -30.463 -6.301 34.614 1.00 59.66 96 ASN A C 1
ATOM 765 O O . ASN A 1 96 ? -30.656 -7.498 34.427 1.00 59.66 96 ASN A O 1
ATOM 769 N N . VAL A 1 97 ? -31.253 -5.583 35.410 1.00 72.25 97 VAL A N 1
ATOM 770 C CA . VAL A 1 97 ? -32.467 -6.098 36.033 1.00 72.25 97 VAL A CA 1
ATOM 771 C C . VAL A 1 97 ? -33.578 -5.946 35.018 1.00 72.25 97 VAL A C 1
ATOM 773 O O . VAL A 1 97 ? -34.080 -4.849 34.783 1.00 72.25 97 VAL A O 1
ATOM 776 N N . VAL A 1 98 ? -33.966 -7.063 34.421 1.00 73.06 98 VAL A N 1
ATOM 777 C CA . VAL A 1 98 ? -35.188 -7.131 33.632 1.00 73.06 98 VAL A CA 1
ATOM 778 C C . VAL A 1 98 ? -36.346 -7.246 34.618 1.00 73.06 98 VAL A C 1
ATOM 780 O O . VAL A 1 98 ? -36.466 -8.241 35.330 1.00 73.06 98 VAL A O 1
ATOM 783 N N . ARG A 1 99 ? -37.185 -6.210 34.710 1.00 78.56 99 ARG A N 1
ATOM 784 C CA . ARG A 1 99 ? -38.446 -6.295 35.456 1.00 78.56 99 ARG A CA 1
ATOM 785 C C . ARG A 1 99 ? -39.490 -6.939 34.555 1.00 78.56 99 ARG A C 1
ATOM 787 O O . ARG A 1 99 ? -39.920 -6.326 33.584 1.00 78.56 99 ARG A O 1
ATOM 794 N N . VAL A 1 100 ? -39.880 -8.165 34.883 1.00 78.44 100 VAL A N 1
ATOM 795 C CA . VAL A 1 100 ? -40.948 -8.889 34.189 1.00 78.44 100 VAL A CA 1
ATOM 796 C C . VAL A 1 100 ? -42.236 -8.706 34.983 1.00 78.44 100 VAL A C 1
ATOM 798 O O . VAL A 1 100 ? -42.309 -9.099 36.145 1.00 78.44 100 VAL A O 1
ATOM 801 N N . VAL A 1 101 ? -43.244 -8.095 34.363 1.00 82.94 101 VAL A N 1
ATOM 802 C CA . VAL A 1 101 ? -44.595 -7.975 34.924 1.00 82.94 101 VAL A CA 1
ATOM 803 C C . VAL A 1 101 ? -45.491 -8.939 34.159 1.00 82.94 101 VAL A C 1
ATOM 805 O O . VAL A 1 101 ? -45.579 -8.857 32.938 1.00 82.94 101 VAL A O 1
ATOM 808 N N . THR A 1 102 ? -46.139 -9.858 34.872 1.00 83.44 102 THR A N 1
ATOM 809 C CA . THR A 1 102 ? -47.150 -10.764 34.310 1.00 83.44 102 THR A CA 1
ATOM 810 C C . THR A 1 102 ? -48.467 -10.566 35.047 1.00 83.44 102 THR A C 1
ATOM 812 O O . THR A 1 102 ? -48.477 -10.261 36.239 1.00 83.44 102 THR A O 1
ATOM 815 N N . VAL A 1 103 ? -49.580 -10.698 34.326 1.00 84.25 103 VAL A N 1
ATOM 816 C CA . VAL A 1 103 ? -50.939 -10.581 34.868 1.00 84.25 103 VAL A C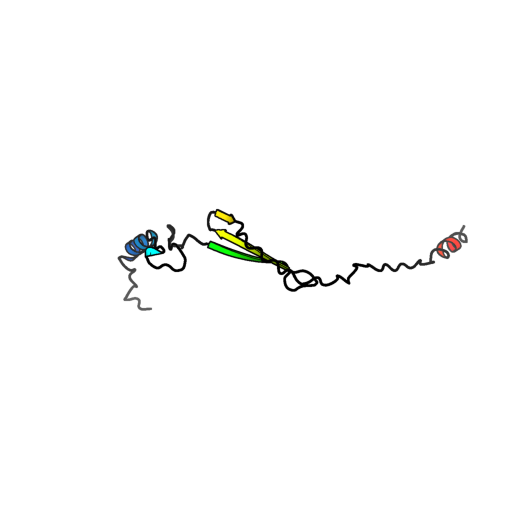A 1
ATOM 817 C C . VAL A 1 103 ? -51.693 -11.854 34.512 1.00 84.25 103 VAL A C 1
ATOM 819 O O . VAL A 1 103 ? -51.678 -12.282 33.359 1.00 84.25 103 VAL A O 1
ATOM 822 N N . TRP A 1 104 ? -52.358 -12.452 35.497 1.00 68.38 104 TRP A N 1
ATOM 823 C CA . TRP A 1 104 ? -53.285 -13.555 35.269 1.00 68.38 104 TRP A CA 1
ATOM 824 C C . TRP A 1 104 ? -54.621 -12.999 34.775 1.00 68.38 104 TRP A C 1
ATOM 826 O O . TRP A 1 104 ? -55.271 -12.223 35.472 1.00 68.38 104 TRP A O 1
ATOM 836 N N . LEU A 1 105 ? -55.027 -13.385 33.565 1.00 72.81 105 LEU A N 1
ATOM 837 C CA . LEU A 1 105 ? -56.335 -13.044 33.010 1.00 72.81 105 LEU A CA 1
ATOM 838 C C . LEU A 1 105 ? -57.341 -14.149 33.352 1.00 72.81 105 LEU A C 1
ATOM 840 O O . LEU A 1 105 ? -57.284 -15.252 32.812 1.00 72.81 105 LEU A O 1
ATOM 844 N N . GLN A 1 106 ? -58.283 -13.844 34.244 1.00 61.47 106 GLN A N 1
ATOM 845 C CA . GLN A 1 106 ? -59.371 -14.739 34.641 1.00 61.47 106 GLN A CA 1
ATOM 846 C C . GLN A 1 106 ? -60.517 -14.689 33.610 1.00 61.47 106 GLN A C 1
ATOM 848 O O . GLN A 1 106 ? -61.586 -14.163 33.895 1.00 61.47 106 GLN A O 1
ATOM 853 N N . TYR A 1 107 ? -60.313 -15.231 32.406 1.00 60.12 107 TYR A N 1
ATOM 854 C CA . TYR A 1 107 ? -61.380 -15.356 31.392 1.00 60.12 107 TYR A CA 1
ATOM 855 C C . TYR A 1 107 ? -61.731 -16.809 31.034 1.00 60.12 107 TYR A C 1
ATOM 857 O O . TYR A 1 107 ? -62.259 -17.068 29.960 1.00 60.12 107 TYR A O 1
ATOM 865 N N . VAL A 1 108 ? -61.481 -17.776 31.925 1.00 56.59 108 VAL A N 1
ATOM 866 C CA . VAL A 1 108 ? -61.790 -19.201 31.655 1.00 56.59 108 VAL A CA 1
ATOM 867 C C . VAL A 1 108 ? -62.915 -19.753 32.542 1.00 56.59 108 VAL A C 1
ATOM 869 O O . VAL A 1 108 ? -63.138 -20.955 32.577 1.00 56.59 108 VAL A O 1
ATOM 872 N N . LYS A 1 109 ? -63.6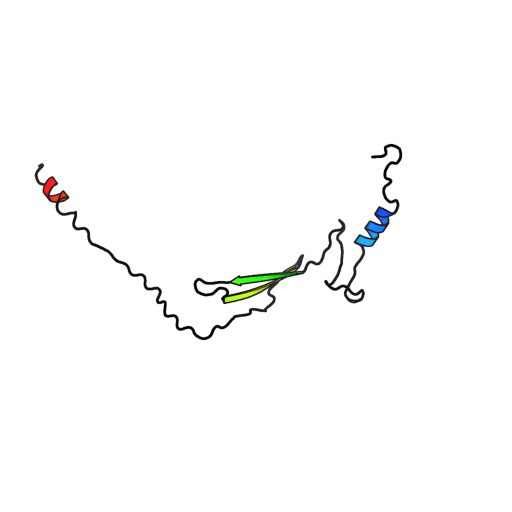82 -18.902 33.242 1.00 49.75 109 LYS A N 1
ATOM 873 C CA . LYS A 1 109 ? -64.862 -19.388 33.986 1.00 49.75 109 LYS A CA 1
ATOM 874 C C . LYS A 1 109 ? -66.145 -19.406 33.144 1.00 49.75 109 LYS A C 1
ATOM 876 O O . LYS A 1 109 ? -66.935 -20.330 33.260 1.00 49.75 109 LYS A O 1
ATOM 881 N N . THR A 1 110 ? -66.304 -18.470 32.209 1.00 50.91 110 THR A N 1
ATOM 882 C CA . THR A 1 110 ? -67.544 -18.308 31.427 1.00 50.91 110 THR A CA 1
ATOM 883 C C . THR A 1 110 ? -67.663 -19.196 30.185 1.00 50.91 110 THR A C 1
ATOM 885 O O . THR A 1 110 ? -68.748 -19.280 29.621 1.00 50.91 110 THR A O 1
ATOM 888 N N . PHE A 1 111 ? -66.599 -19.876 29.738 1.00 49.12 111 PHE A N 1
ATOM 889 C CA . PHE A 1 111 ? -66.699 -20.776 28.575 1.00 49.12 111 PHE A CA 1
ATOM 890 C C . PHE A 1 111 ? -67.115 -22.207 28.957 1.00 49.12 111 PHE A C 1
ATOM 892 O O . PHE A 1 111 ? -67.709 -22.905 28.144 1.00 49.12 111 PHE A O 1
ATOM 899 N N . VAL A 1 112 ? -66.841 -22.640 30.194 1.00 54.12 112 VAL A N 1
ATOM 900 C CA . VAL A 1 112 ? -67.188 -23.994 30.663 1.00 54.12 112 VAL A CA 1
ATOM 901 C C . VAL A 1 112 ? -68.634 -24.063 31.168 1.00 54.12 112 VAL A C 1
ATOM 903 O O . VAL A 1 112 ? -69.303 -25.061 30.932 1.00 54.12 112 VAL A O 1
ATOM 906 N N . GLU A 1 113 ? -69.155 -22.995 31.782 1.00 49.34 113 GLU A N 1
ATOM 907 C CA . GLU A 1 113 ? -70.544 -22.960 32.278 1.00 49.34 113 GLU A CA 1
ATOM 908 C C . GLU A 1 113 ? -71.574 -22.912 31.125 1.00 49.34 113 GLU A C 1
ATOM 910 O O . GLU A 1 113 ? -72.593 -23.591 31.196 1.00 49.34 113 GLU A O 1
ATOM 915 N N . ASN A 1 114 ? -71.266 -22.255 29.997 1.00 49.75 114 ASN A N 1
ATOM 916 C CA . ASN A 1 114 ? -72.170 -22.191 28.832 1.00 49.75 114 ASN A CA 1
ATOM 917 C C . ASN A 1 114 ? -72.217 -23.473 27.973 1.00 49.75 114 ASN A C 1
ATOM 919 O O . ASN A 1 114 ? -73.110 -23.615 27.142 1.00 49.75 114 ASN A O 1
ATOM 923 N N . LEU A 1 115 ? -71.270 -24.404 28.137 1.00 47.88 115 LEU A N 1
ATOM 924 C CA . LEU A 1 115 ? -71.291 -25.703 27.445 1.00 47.88 115 LEU A CA 1
ATOM 925 C C . LEU A 1 115 ? -72.078 -26.773 28.220 1.00 47.88 115 LEU A C 1
ATOM 927 O O . LEU A 1 115 ? -72.431 -27.794 27.637 1.00 47.88 115 LEU A O 1
ATOM 931 N N . ALA A 1 116 ? -72.369 -26.540 29.504 1.00 51.97 116 ALA A N 1
ATOM 932 C CA . ALA A 1 116 ? -73.127 -27.461 30.349 1.00 51.97 116 ALA A CA 1
ATOM 933 C C . ALA A 1 116 ? -74.656 -27.264 30.271 1.00 51.97 116 ALA A C 1
ATOM 935 O O . ALA A 1 116 ? -75.390 -28.124 30.742 1.00 51.97 116 ALA A O 1
ATOM 936 N N . GLU A 1 117 ? -75.142 -26.176 29.660 1.00 50.81 117 GLU A N 1
ATOM 937 C CA . GLU A 1 117 ? -76.582 -25.908 29.462 1.00 50.81 117 GLU A CA 1
ATOM 938 C C . GLU A 1 117 ? -77.115 -26.332 28.071 1.00 50.81 117 GLU A C 1
ATOM 940 O O . GLU A 1 117 ? -78.279 -26.087 27.761 1.00 50.81 117 GLU A O 1
ATOM 945 N N . VAL A 1 118 ? -76.298 -26.973 27.218 1.00 54.12 118 VAL A N 1
ATOM 946 C CA . VAL A 1 118 ? -76.684 -27.382 25.842 1.00 54.12 118 VAL A CA 1
ATOM 947 C C . VAL A 1 118 ? -76.542 -28.902 25.598 1.00 54.12 118 VAL A C 1
ATOM 949 O O . VAL A 1 118 ? -76.327 -29.345 24.471 1.00 54.12 118 VAL A O 1
ATOM 952 N N . GLN A 1 119 ? -76.696 -29.735 26.631 1.00 42.19 119 GLN A N 1
ATOM 953 C CA . GLN A 1 119 ? -76.938 -31.185 26.494 1.00 42.19 119 GLN A CA 1
ATOM 954 C C . GLN A 1 119 ? -78.115 -31.617 27.362 1.00 42.19 119 GLN A C 1
ATOM 956 O O . GLN A 1 119 ? -78.815 -32.562 26.935 1.00 42.19 119 GLN A O 1
#

Organism: Strongylus vulgaris (NCBI:txid40348)

Radius of gyration: 35.71 Å; chains: 1; bounding box: 96×50×81 Å

Foldseek 3Di:
DDPVDPDDDDPCPVVVLVVQQVDWDAVVNPDPQGIWHADPVGHTAWDKDWDWDFDDDPPGPGAWIFIWIQIVPPGIDGPPDIDGPPDDDDPPPDDVDDDDDDDDDPPPPVVVVVVVVPD